Protein AF-A0A843T4J5-F1 (afdb_monomer_lite)

Radius of gyration: 11.16 Å; chains: 1; bounding box: 29×23×26 Å

Sequence (65 aa):
MTPLKEADWVVRRLGDGEPDDKKLQRVYRMARNGVLPSVRLGRKVRFDPEVIERWIAQGGTAIQR

pLDDT: mean 86.47, std 10.06, range [51.91, 95.56]

Secondary structure (DSSP, 8-state):
-PPPBPHHHHHHHH--SS-HHHHHHHHHHHHHTTSS--EEETTEEEB-HHHHHHHHHTTS-----

Structure (mmCIF, N/CA/C/O backbone):
data_AF-A0A843T4J5-F1
#
_entry.id   AF-A0A843T4J5-F1
#
loop_
_atom_site.group_PDB
_atom_site.id
_atom_site.type_symbol
_atom_site.label_atom_id
_atom_site.label_alt_id
_atom_site.label_comp_id
_atom_site.label_asym_id
_atom_site.label_entity_id
_atom_site.label_seq_id
_atom_site.pdbx_PDB_ins_code
_atom_site.Cartn_x
_atom_site.Cartn_y
_atom_site.Cartn_z
_atom_site.occupancy
_atom_site.B_iso_or_equiv
_atom_site.auth_seq_id
_atom_site.auth_comp_id
_atom_site.auth_asym_id
_atom_site.auth_atom_id
_atom_site.pdbx_PDB_model_num
ATOM 1 N N . MET A 1 1 ? 0.114 -13.900 14.313 1.00 64.81 1 MET A N 1
ATOM 2 C CA . MET A 1 1 ? -0.414 -12.609 13.824 1.00 64.81 1 MET A CA 1
ATOM 3 C C . MET A 1 1 ? 0.701 -11.911 13.064 1.00 64.81 1 MET A C 1
ATOM 5 O O . MET A 1 1 ? 1.718 -11.594 13.673 1.00 64.81 1 MET A O 1
ATOM 9 N N . THR A 1 2 ? 0.571 -11.769 11.746 1.00 78.12 2 THR A N 1
ATOM 10 C CA . THR A 1 2 ? 1.618 -11.193 10.889 1.00 78.12 2 THR A CA 1
ATOM 11 C C . THR A 1 2 ? 1.666 -9.670 11.073 1.00 78.12 2 THR A C 1
ATOM 13 O O . THR A 1 2 ? 0.618 -9.024 11.046 1.00 78.12 2 THR A O 1
ATOM 16 N N . PRO A 1 3 ? 2.842 -9.054 11.305 1.00 89.06 3 PRO A N 1
ATOM 17 C CA . PRO A 1 3 ? 2.917 -7.615 11.528 1.00 89.06 3 PRO A CA 1
ATOM 18 C C . PRO A 1 3 ? 2.645 -6.843 10.235 1.00 89.06 3 PRO A C 1
ATOM 20 O O . PRO A 1 3 ? 3.267 -7.102 9.200 1.00 89.06 3 PRO A O 1
ATOM 23 N N . LEU A 1 4 ? 1.767 -5.841 10.328 1.00 91.06 4 LEU A N 1
ATOM 24 C CA . LEU A 1 4 ? 1.439 -4.970 9.206 1.00 91.06 4 LEU A CA 1
ATOM 25 C C . LEU A 1 4 ? 2.653 -4.160 8.737 1.00 91.06 4 LEU A C 1
ATOM 27 O O . LEU A 1 4 ? 3.363 -3.537 9.536 1.00 91.06 4 LEU A O 1
ATOM 31 N N . LYS A 1 5 ? 2.840 -4.104 7.423 1.00 94.38 5 LYS A N 1
ATOM 32 C CA . LYS A 1 5 ? 3.978 -3.465 6.763 1.00 94.38 5 LYS A CA 1
ATOM 33 C C . LYS A 1 5 ? 3.664 -2.048 6.296 1.00 94.38 5 LYS A C 1
ATOM 35 O O . LYS A 1 5 ? 2.506 -1.654 6.157 1.00 94.38 5 LYS A O 1
ATOM 40 N N . GLU A 1 6 ? 4.731 -1.286 6.092 1.00 93.75 6 GLU A N 1
ATOM 41 C CA . GLU A 1 6 ? 4.727 0.052 5.494 1.00 93.75 6 GLU A CA 1
ATOM 42 C C . GLU A 1 6 ? 4.731 -0.044 3.956 1.00 93.75 6 GLU A C 1
ATOM 44 O O . GLU A 1 6 ? 5.022 -1.098 3.390 1.00 93.75 6 GLU A O 1
ATOM 49 N N . ALA A 1 7 ? 4.439 1.063 3.271 1.00 91.44 7 ALA A N 1
ATOM 50 C CA . ALA A 1 7 ? 4.350 1.102 1.806 1.00 91.44 7 ALA A CA 1
ATOM 51 C C . ALA A 1 7 ? 5.661 0.711 1.094 1.00 91.44 7 ALA A C 1
ATOM 53 O O . ALA A 1 7 ? 5.626 0.058 0.055 1.00 91.44 7 ALA A O 1
ATOM 54 N N . ASP A 1 8 ? 6.809 1.042 1.684 1.00 90.88 8 ASP A N 1
ATOM 55 C CA . ASP A 1 8 ? 8.144 0.697 1.178 1.00 90.88 8 ASP A CA 1
ATOM 56 C C . ASP A 1 8 ? 8.369 -0.827 1.060 1.00 90.88 8 ASP A C 1
ATOM 58 O O . ASP A 1 8 ? 9.018 -1.312 0.135 1.00 90.88 8 ASP A O 1
ATOM 62 N N . TRP A 1 9 ? 7.751 -1.621 1.940 1.00 92.81 9 TRP A N 1
ATOM 63 C CA . TRP A 1 9 ? 7.774 -3.081 1.812 1.00 92.81 9 TRP A CA 1
ATOM 64 C C . TRP A 1 9 ? 7.021 -3.552 0.559 1.00 92.81 9 TRP A C 1
ATOM 66 O O . TRP A 1 9 ? 7.507 -4.428 -0.154 1.00 92.81 9 TRP A O 1
ATOM 76 N N . VAL A 1 10 ? 5.874 -2.936 0.252 1.00 91.12 10 VAL A N 1
ATOM 77 C CA . VAL A 1 10 ? 5.087 -3.261 -0.949 1.00 91.12 10 VAL A CA 1
ATOM 78 C C . VAL A 1 10 ? 5.829 -2.846 -2.218 1.00 91.12 10 VAL A C 1
ATOM 80 O O . VAL A 1 10 ? 5.841 -3.598 -3.188 1.00 91.12 10 VAL A O 1
ATOM 83 N N . VAL A 1 11 ? 6.498 -1.688 -2.206 1.00 91.00 11 VAL A N 1
ATOM 84 C CA . VAL A 1 11 ? 7.322 -1.201 -3.328 1.00 91.00 11 VAL A CA 1
ATOM 85 C C . VAL A 1 11 ? 8.366 -2.238 -3.741 1.00 91.00 11 VAL A C 1
ATOM 87 O O . VAL A 1 11 ? 8.477 -2.560 -4.925 1.00 91.00 11 VAL A O 1
ATOM 90 N N . ARG A 1 12 ? 9.076 -2.827 -2.771 1.00 88.06 12 ARG A N 1
ATOM 91 C CA . ARG A 1 12 ? 10.054 -3.892 -3.048 1.00 88.06 12 ARG A CA 1
ATOM 92 C C . ARG A 1 12 ? 9.422 -5.156 -3.622 1.00 88.06 12 ARG A C 1
ATOM 94 O O . ARG A 1 12 ? 10.102 -5.906 -4.315 1.00 88.06 12 ARG A O 1
ATOM 101 N N . ARG A 1 13 ? 8.140 -5.400 -3.344 1.00 87.44 13 ARG A N 1
ATOM 102 C CA . ARG A 1 13 ? 7.445 -6.610 -3.786 1.00 87.44 13 ARG A CA 1
ATOM 103 C C . ARG A 1 13 ? 6.909 -6.525 -5.213 1.00 87.44 13 ARG A C 1
ATOM 105 O O . ARG A 1 13 ? 6.851 -7.556 -5.873 1.00 87.44 13 ARG A O 1
ATOM 112 N N . LEU A 1 14 ? 6.551 -5.330 -5.687 1.00 83.19 14 LEU A N 1
ATOM 113 C CA . LEU A 1 14 ? 5.979 -5.133 -7.027 1.00 83.19 14 LEU A CA 1
ATOM 114 C C . LEU A 1 14 ? 7.021 -5.178 -8.162 1.00 83.19 14 LEU A C 1
ATOM 116 O O . LEU A 1 14 ? 6.664 -5.548 -9.274 1.00 83.19 14 LEU A O 1
ATOM 120 N N . GLY A 1 15 ? 8.303 -4.927 -7.864 1.00 66.00 15 GLY A N 1
ATOM 121 C CA . GLY A 1 15 ? 9.435 -5.447 -8.646 1.00 66.00 15 GLY A CA 1
ATOM 122 C C . GLY A 1 15 ? 9.429 -5.175 -10.158 1.00 66.00 15 GLY A C 1
ATOM 123 O O . GLY A 1 15 ? 9.682 -6.087 -10.932 1.00 66.00 15 GLY A O 1
ATOM 124 N N . ASP A 1 16 ? 9.170 -3.940 -10.582 1.00 64.81 16 ASP A N 1
ATOM 125 C CA . ASP A 1 16 ? 8.910 -3.580 -11.987 1.00 64.81 16 ASP A CA 1
ATOM 126 C C . ASP A 1 16 ? 9.936 -2.590 -12.599 1.00 64.81 16 ASP A C 1
ATOM 128 O O . ASP A 1 16 ? 9.663 -1.919 -13.587 1.00 64.81 16 ASP A O 1
ATOM 132 N N . GLY A 1 17 ? 11.148 -2.491 -12.031 1.00 64.62 17 GLY A N 1
ATOM 133 C CA . GLY A 1 17 ? 12.279 -1.739 -12.624 1.00 64.62 17 GLY A CA 1
ATOM 134 C C . GLY A 1 17 ? 12.230 -0.197 -12.545 1.00 64.62 17 GLY A C 1
ATOM 135 O O . GLY A 1 17 ? 13.217 0.455 -12.866 1.00 64.62 17 GLY A O 1
ATOM 136 N N . GLU A 1 18 ? 11.128 0.402 -12.081 1.00 73.00 18 GLU A N 1
ATOM 137 C CA . GLU A 1 18 ? 10.981 1.862 -11.884 1.00 73.00 18 GLU A CA 1
ATOM 138 C C . GLU A 1 18 ? 11.723 2.384 -10.618 1.00 73.00 18 GLU A C 1
ATOM 140 O O . GLU A 1 18 ? 11.867 1.622 -9.656 1.00 73.00 18 GLU A O 1
ATOM 145 N N . PRO A 1 19 ? 12.180 3.656 -10.557 1.00 75.06 19 PRO A N 1
ATOM 146 C CA . PRO A 1 19 ? 12.712 4.265 -9.328 1.00 75.06 19 PRO A CA 1
ATOM 147 C C . PRO A 1 19 ? 11.710 4.289 -8.158 1.00 75.06 19 PRO A C 1
ATOM 149 O O . PRO A 1 19 ? 10.509 4.513 -8.343 1.00 75.06 19 PRO A O 1
ATOM 152 N N . ASP A 1 20 ? 12.230 4.112 -6.940 1.00 78.19 20 ASP A N 1
ATOM 153 C CA . ASP A 1 20 ? 11.449 3.874 -5.715 1.00 78.19 20 ASP A CA 1
ATOM 154 C C . ASP A 1 20 ? 10.460 5.002 -5.372 1.00 78.19 20 ASP A C 1
ATOM 156 O O . ASP A 1 20 ? 9.327 4.721 -4.968 1.00 78.19 20 ASP A O 1
ATOM 160 N N . ASP A 1 21 ? 10.810 6.271 -5.615 1.00 80.75 21 ASP A N 1
ATOM 161 C CA . ASP A 1 21 ? 9.929 7.414 -5.326 1.00 80.75 21 ASP A CA 1
ATOM 162 C C . ASP A 1 21 ? 8.621 7.379 -6.134 1.00 80.75 21 ASP A C 1
ATOM 164 O O . ASP A 1 21 ? 7.539 7.675 -5.614 1.00 80.75 21 ASP A O 1
ATOM 168 N N . LYS A 1 22 ? 8.689 6.973 -7.411 1.00 82.88 22 LYS A N 1
ATOM 169 C CA . LYS A 1 22 ? 7.502 6.854 -8.276 1.00 82.88 22 LYS A CA 1
ATOM 170 C C . LYS A 1 22 ? 6.640 5.661 -7.878 1.00 82.88 22 LYS A C 1
ATOM 172 O O . LYS A 1 22 ? 5.410 5.779 -7.816 1.00 82.88 22 LYS A O 1
ATOM 177 N N . LYS A 1 23 ? 7.274 4.543 -7.515 1.00 84.56 23 LYS A N 1
ATOM 178 C CA . LYS A 1 23 ? 6.579 3.350 -7.014 1.00 84.56 23 LYS A CA 1
ATOM 179 C C . LYS A 1 23 ? 5.835 3.637 -5.716 1.00 84.56 23 LYS A C 1
ATOM 181 O O . LYS A 1 23 ? 4.679 3.236 -5.575 1.00 84.56 23 LYS A O 1
ATOM 186 N N . LEU A 1 24 ? 6.440 4.386 -4.796 1.00 90.56 24 LEU A N 1
ATOM 187 C CA . LEU A 1 24 ? 5.810 4.744 -3.528 1.00 90.56 24 LEU A CA 1
ATOM 188 C C . LEU A 1 24 ? 4.535 5.574 -3.744 1.00 90.56 24 LEU A C 1
ATOM 190 O O . LEU A 1 24 ? 3.482 5.267 -3.176 1.00 90.56 24 LEU A O 1
ATOM 194 N N . GLN A 1 25 ? 4.592 6.583 -4.618 1.00 91.19 25 GLN A N 1
ATOM 195 C CA . GLN A 1 25 ? 3.413 7.377 -4.984 1.00 91.19 25 GLN A CA 1
ATOM 196 C C . GLN A 1 25 ? 2.317 6.512 -5.620 1.00 91.19 25 GLN A C 1
ATOM 198 O O . GLN A 1 25 ? 1.133 6.667 -5.298 1.00 91.19 25 GLN A O 1
ATOM 203 N N . ARG A 1 26 ? 2.695 5.568 -6.489 1.00 90.06 26 ARG A N 1
ATOM 204 C CA . ARG A 1 26 ? 1.765 4.622 -7.115 1.00 90.06 26 ARG A CA 1
ATOM 205 C C . ARG A 1 26 ? 1.101 3.705 -6.088 1.00 90.06 26 ARG A C 1
ATOM 207 O O . ARG A 1 26 ? -0.118 3.558 -6.152 1.00 90.06 26 ARG A O 1
ATOM 214 N N . VAL A 1 27 ? 1.847 3.161 -5.126 1.00 92.31 27 VAL A N 1
ATOM 215 C CA . VAL A 1 27 ? 1.312 2.333 -4.027 1.00 92.31 27 VAL A CA 1
ATOM 216 C C . VAL A 1 27 ? 0.267 3.109 -3.227 1.00 92.31 27 VAL A C 1
ATOM 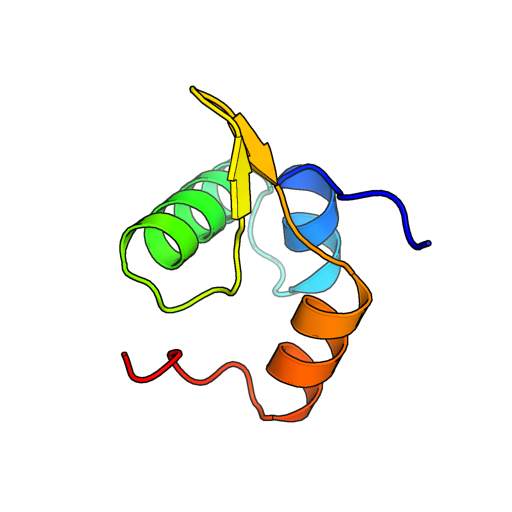218 O O . VAL A 1 27 ? -0.851 2.625 -3.042 1.00 92.31 27 VAL A O 1
ATOM 221 N N . TYR A 1 28 ? 0.568 4.347 -2.826 1.00 92.88 28 TYR A N 1
ATOM 222 C CA . TYR A 1 28 ? -0.405 5.184 -2.118 1.00 92.88 28 TYR A CA 1
ATOM 223 C C . TYR A 1 28 ? -1.641 5.505 -2.961 1.00 92.88 28 TYR A C 1
ATOM 225 O O . TYR A 1 28 ? -2.758 5.499 -2.437 1.00 92.88 28 TYR A O 1
ATOM 233 N N . ARG A 1 29 ? -1.468 5.770 -4.260 1.00 92.75 29 ARG A N 1
ATOM 234 C CA . ARG A 1 29 ? -2.581 6.011 -5.188 1.00 92.75 29 ARG A CA 1
ATOM 235 C C . ARG A 1 29 ? -3.463 4.771 -5.334 1.00 92.75 2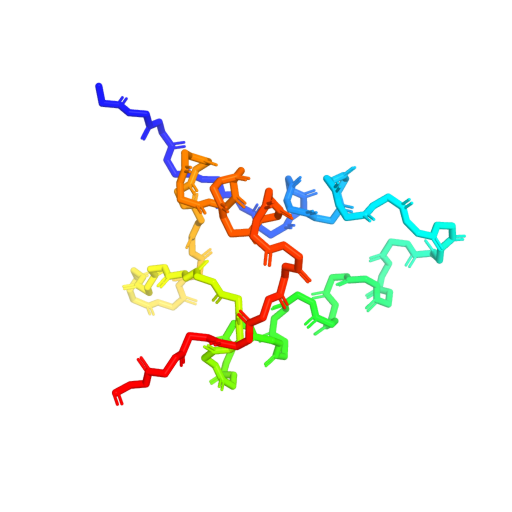9 ARG A C 1
ATOM 237 O O . ARG A 1 29 ? -4.679 4.885 -5.231 1.00 92.75 29 ARG A O 1
ATOM 244 N N . MET A 1 30 ? -2.871 3.594 -5.520 1.00 92.38 30 MET A N 1
ATOM 245 C CA . MET A 1 30 ? -3.605 2.331 -5.622 1.00 92.38 30 MET A CA 1
ATOM 246 C C . MET A 1 30 ? -4.348 1.996 -4.327 1.00 92.38 30 MET A C 1
ATOM 248 O O . MET A 1 30 ? -5.518 1.628 -4.388 1.00 92.38 30 MET A O 1
ATOM 252 N N . ALA A 1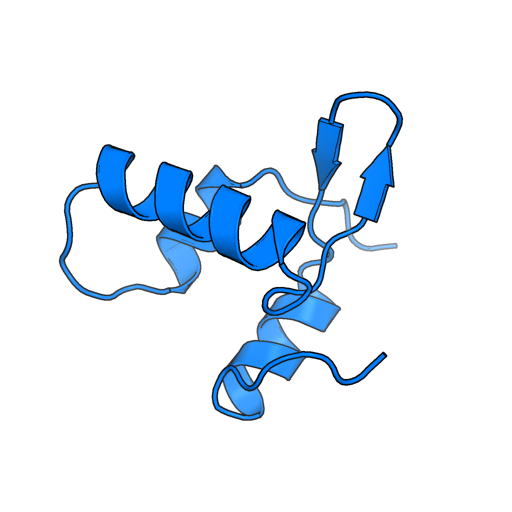 31 ? -3.711 2.182 -3.168 1.00 93.31 31 ALA A N 1
ATOM 253 C CA . ALA A 1 31 ? -4.347 1.995 -1.865 1.00 93.31 31 ALA A CA 1
ATOM 254 C C . ALA A 1 31 ? -5.523 2.966 -1.667 1.00 93.31 31 ALA A C 1
ATOM 256 O O . ALA A 1 31 ? -6.600 2.575 -1.224 1.00 93.31 31 ALA A O 1
ATOM 257 N N . ARG A 1 32 ? -5.352 4.240 -2.050 1.00 91.88 32 ARG A N 1
ATOM 258 C CA . ARG A 1 32 ? -6.419 5.253 -1.998 1.00 91.88 32 ARG A CA 1
ATOM 259 C C . ARG A 1 32 ? -7.600 4.896 -2.902 1.00 91.88 32 ARG A C 1
ATOM 261 O O . ARG A 1 32 ? -8.737 5.106 -2.494 1.00 91.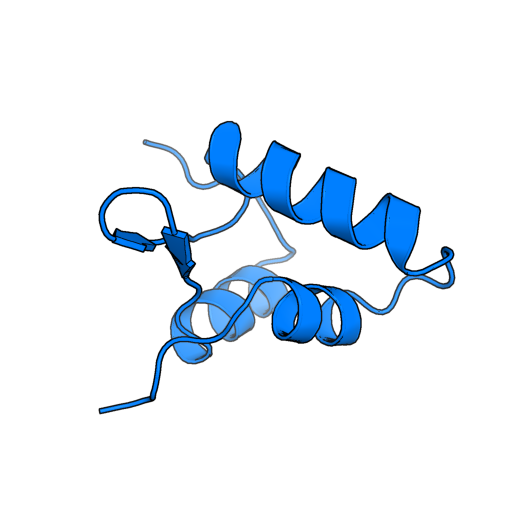88 32 ARG A O 1
ATOM 268 N N . ASN A 1 33 ? -7.325 4.348 -4.081 1.00 91.06 33 ASN A N 1
ATOM 269 C CA . ASN A 1 33 ? -8.336 3.990 -5.073 1.00 91.06 33 ASN A CA 1
ATOM 270 C C . ASN A 1 33 ? -8.954 2.598 -4.839 1.00 91.06 33 ASN A C 1
ATOM 272 O O . ASN A 1 33 ? -9.805 2.186 -5.617 1.00 91.06 33 ASN A O 1
ATOM 276 N N . GLY A 1 34 ? -8.540 1.867 -3.796 1.00 89.62 34 GLY A N 1
ATOM 277 C CA . GLY A 1 34 ? -9.055 0.526 -3.489 1.00 89.62 34 GLY A CA 1
ATOM 278 C C . GLY A 1 34 ? -8.531 -0.587 -4.401 1.00 89.62 34 GLY A C 1
ATOM 279 O O . GLY A 1 34 ? -9.030 -1.701 -4.353 1.00 89.62 34 GLY A O 1
ATOM 280 N N . VAL A 1 35 ? -7.515 -0.311 -5.220 1.00 91.75 35 VAL A N 1
ATOM 281 C CA . VAL A 1 35 ? -6.909 -1.322 -6.098 1.00 91.75 35 VAL A CA 1
ATOM 282 C C . VAL A 1 35 ? -5.985 -2.241 -5.304 1.00 91.75 35 VAL A C 1
ATOM 284 O O . VAL A 1 35 ? -5.990 -3.446 -5.515 1.00 91.75 35 VAL A O 1
ATOM 287 N N . LEU A 1 36 ? -5.203 -1.663 -4.389 1.00 92.19 36 LEU A N 1
ATOM 288 C CA . LEU A 1 36 ? -4.246 -2.383 -3.553 1.00 92.19 36 LEU A CA 1
ATOM 289 C C . LEU A 1 36 ? -4.834 -2.596 -2.146 1.00 92.19 36 LEU A C 1
ATOM 291 O O . LEU A 1 36 ? -5.219 -1.601 -1.513 1.00 92.19 36 LEU A O 1
ATOM 295 N N . PRO A 1 37 ? -4.873 -3.840 -1.628 1.00 94.19 37 PRO A N 1
ATOM 296 C CA . PRO A 1 37 ? -5.372 -4.116 -0.285 1.00 94.19 37 PRO A CA 1
ATOM 297 C C . PRO A 1 37 ? -4.596 -3.339 0.768 1.00 94.19 37 PRO A C 1
ATOM 299 O O . PRO A 1 37 ? -3.373 -3.398 0.818 1.00 94.19 37 PRO A O 1
ATOM 302 N N . SER A 1 38 ? -5.296 -2.589 1.615 1.00 95.00 38 SER A N 1
ATOM 303 C CA . SER A 1 38 ? -4.660 -1.816 2.680 1.00 95.00 38 S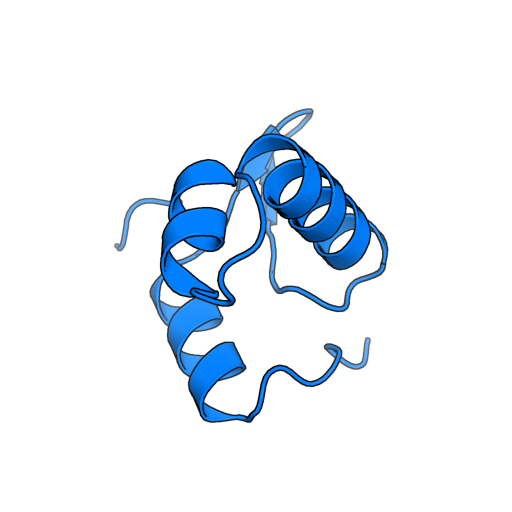ER A CA 1
ATOM 304 C C . SER A 1 38 ? -5.601 -1.592 3.855 1.00 95.00 38 SER A C 1
ATOM 306 O O . SER A 1 38 ? -6.822 -1.572 3.708 1.00 95.00 38 SER A O 1
ATOM 308 N N . VAL A 1 39 ? -5.010 -1.393 5.028 1.00 93.19 39 VAL A N 1
ATOM 309 C CA . VAL A 1 39 ? -5.696 -1.026 6.265 1.00 93.19 39 VAL A CA 1
ATOM 310 C C . VAL A 1 39 ? -5.302 0.404 6.617 1.00 93.19 39 VAL A C 1
ATOM 312 O O . VAL A 1 39 ? -4.117 0.745 6.660 1.00 93.19 39 VAL A O 1
ATOM 315 N N . ARG A 1 40 ? -6.289 1.262 6.883 1.00 90.50 40 ARG A N 1
ATOM 316 C CA . ARG A 1 40 ? -6.046 2.611 7.406 1.00 90.50 40 ARG A CA 1
ATOM 317 C C . ARG A 1 40 ? -6.089 2.595 8.925 1.00 90.50 40 ARG A C 1
ATOM 319 O O . ARG A 1 40 ? -7.119 2.290 9.515 1.00 90.50 40 ARG A O 1
ATOM 326 N N . LEU A 1 41 ? -4.979 2.982 9.542 1.00 89.06 41 LEU A N 1
ATOM 327 C CA . LEU A 1 41 ? -4.846 3.149 10.986 1.00 89.06 41 LEU A CA 1
ATOM 328 C C . LEU A 1 41 ? -4.618 4.634 11.273 1.00 89.06 41 LEU A C 1
ATOM 330 O O . LEU A 1 41 ? -3.491 5.139 11.252 1.00 89.06 41 LEU A O 1
ATOM 334 N N . GLY A 1 42 ? -5.721 5.362 11.452 1.00 90.56 42 GLY A N 1
ATOM 335 C CA . GLY A 1 42 ? -5.711 6.820 11.542 1.00 90.56 42 GLY A CA 1
ATOM 336 C C . GLY A 1 42 ? -5.131 7.453 10.274 1.00 90.56 42 GLY A C 1
ATOM 337 O O . GLY A 1 42 ? -5.685 7.311 9.184 1.00 90.56 42 GLY A O 1
ATOM 338 N N . ARG A 1 43 ? -3.998 8.154 10.412 1.00 88.94 43 ARG A N 1
ATOM 339 C CA . ARG A 1 43 ? -3.295 8.805 9.289 1.00 88.94 43 ARG A CA 1
ATOM 340 C C . ARG A 1 43 ? -2.344 7.875 8.530 1.00 88.94 43 ARG A C 1
ATOM 342 O O . ARG A 1 43 ? -1.846 8.263 7.478 1.00 88.94 43 ARG A O 1
ATOM 349 N N . LYS A 1 44 ? -2.067 6.678 9.053 1.00 92.06 44 LYS A N 1
ATOM 350 C CA . LYS A 1 44 ? -1.125 5.730 8.448 1.00 92.06 44 LYS A CA 1
ATOM 351 C C . LYS A 1 44 ? -1.862 4.721 7.572 1.00 92.06 44 LYS A C 1
ATOM 353 O O . LYS A 1 44 ? -2.952 4.265 7.916 1.00 92.06 44 LYS A O 1
ATOM 358 N N . VAL A 1 45 ? -1.237 4.354 6.458 1.00 94.12 45 VAL A N 1
ATOM 359 C CA . VAL A 1 45 ? -1.668 3.243 5.603 1.00 94.12 45 VAL A CA 1
ATOM 360 C C . VAL A 1 45 ? -0.747 2.067 5.881 1.00 94.12 45 VAL A C 1
ATOM 362 O O . VAL A 1 45 ? 0.471 2.231 5.942 1.00 94.12 45 VAL A O 1
ATOM 365 N N . ARG A 1 46 ? -1.333 0.897 6.094 1.00 95.56 46 ARG A N 1
ATOM 366 C CA . ARG A 1 46 ? -0.631 -0.331 6.444 1.00 95.56 46 ARG A CA 1
ATOM 367 C C . ARG A 1 46 ? -1.083 -1.479 5.555 1.00 95.56 46 ARG A C 1
ATOM 369 O O . ARG A 1 46 ? -2.203 -1.474 5.051 1.00 95.56 46 ARG A O 1
ATOM 376 N N . PHE A 1 47 ? -0.205 -2.456 5.376 1.00 95.12 47 PHE A N 1
ATOM 377 C CA . PHE A 1 47 ? -0.405 -3.562 4.445 1.00 95.12 47 PHE A CA 1
ATOM 378 C C . PHE A 1 47 ? -0.231 -4.889 5.170 1.00 95.12 47 PHE A C 1
ATOM 380 O O . PHE A 1 47 ? 0.779 -5.095 5.841 1.00 95.12 47 PHE A O 1
ATOM 387 N N . ASP A 1 48 ? -1.214 -5.775 5.053 1.00 94.94 48 ASP A N 1
ATOM 388 C CA . ASP A 1 48 ? -1.077 -7.151 5.523 1.00 94.94 48 ASP A CA 1
ATOM 389 C C . ASP A 1 48 ? -0.292 -7.952 4.471 1.00 94.94 48 ASP A C 1
ATOM 391 O O . ASP A 1 48 ? -0.758 -8.053 3.332 1.00 94.94 48 ASP A O 1
ATOM 395 N N . PRO A 1 49 ? 0.888 -8.506 4.809 1.00 94.12 49 PRO A N 1
ATOM 396 C CA . PRO A 1 49 ? 1.689 -9.273 3.865 1.00 94.12 49 PRO A CA 1
ATOM 397 C C . PRO A 1 49 ? 0.926 -10.415 3.210 1.00 94.12 49 PRO A C 1
ATOM 399 O O . PRO A 1 49 ? 1.009 -10.573 2.000 1.00 94.12 49 PRO A O 1
ATOM 402 N N . GLU A 1 50 ? 0.159 -11.189 3.976 1.00 93.62 50 GLU A N 1
ATOM 403 C CA . GLU A 1 50 ? -0.510 -12.383 3.458 1.00 93.62 50 GLU A CA 1
ATOM 404 C C . GLU A 1 50 ? -1.588 -12.007 2.441 1.00 93.62 50 GLU A C 1
ATOM 406 O O . GLU A 1 50 ? -1.754 -12.674 1.419 1.00 93.62 50 GLU A O 1
ATOM 411 N N . VAL A 1 51 ? -2.289 -10.899 2.684 1.00 93.38 51 VAL A N 1
ATOM 412 C CA . VAL A 1 51 ? -3.293 -10.369 1.755 1.00 93.38 51 VAL A CA 1
ATOM 413 C C . VAL A 1 51 ? -2.631 -9.822 0.491 1.00 93.38 51 VAL A C 1
ATOM 415 O O . VAL A 1 51 ? -3.130 -10.068 -0.606 1.00 93.38 51 VAL A O 1
ATOM 418 N N . ILE A 1 52 ? -1.504 -9.116 0.622 1.00 94.00 52 ILE A N 1
ATOM 419 C CA . ILE A 1 52 ? -0.755 -8.608 -0.533 1.00 94.00 52 ILE A CA 1
ATOM 420 C C . ILE A 1 52 ? -0.224 -9.753 -1.393 1.00 94.00 52 ILE A C 1
ATOM 422 O O . ILE A 1 52 ? -0.419 -9.723 -2.603 1.00 94.00 52 ILE A O 1
ATOM 426 N N . GLU A 1 53 ? 0.390 -10.775 -0.799 1.00 92.56 53 GLU A N 1
ATOM 427 C CA . GLU A 1 53 ? 0.887 -11.936 -1.548 1.00 92.56 53 GLU A CA 1
ATOM 428 C C . GLU A 1 53 ? -0.245 -12.641 -2.307 1.00 92.56 53 GLU A C 1
ATOM 430 O O . GLU A 1 53 ? -0.099 -12.952 -3.489 1.00 92.56 53 GLU A O 1
ATOM 435 N N . ARG A 1 54 ? -1.411 -12.830 -1.670 1.00 92.62 54 ARG A N 1
ATOM 436 C CA . ARG A 1 54 ? -2.597 -13.406 -2.328 1.00 92.62 54 ARG A CA 1
ATOM 437 C C . ARG A 1 54 ? -3.089 -12.544 -3.486 1.00 92.62 54 ARG A C 1
ATOM 439 O O . ARG A 1 54 ? -3.414 -13.074 -4.542 1.00 92.62 54 ARG A O 1
ATOM 446 N N . TRP A 1 55 ? -3.122 -11.229 -3.303 1.00 93.38 55 TRP A N 1
ATOM 447 C CA . TRP A 1 55 ? -3.522 -10.281 -4.340 1.00 93.38 55 TRP A CA 1
ATOM 448 C C . TRP A 1 55 ? -2.554 -10.287 -5.535 1.00 93.38 55 TRP A C 1
ATOM 450 O O . TRP A 1 55 ? -2.998 -10.304 -6.683 1.00 93.38 55 TRP A O 1
ATOM 460 N N . ILE A 1 56 ? -1.241 -10.356 -5.284 1.00 90.62 56 ILE A N 1
ATOM 461 C CA . ILE A 1 56 ? -0.220 -10.508 -6.335 1.00 90.62 56 ILE A CA 1
ATOM 462 C C . ILE A 1 56 ? -0.428 -11.827 -7.085 1.00 90.62 56 ILE A C 1
ATOM 464 O O . ILE A 1 56 ? -0.446 -11.832 -8.315 1.00 90.62 56 ILE A O 1
ATOM 468 N N . ALA A 1 57 ? -0.639 -12.933 -6.364 1.00 90.06 57 ALA A N 1
ATOM 469 C CA . ALA A 1 57 ? -0.874 -14.249 -6.960 1.00 90.06 57 ALA A CA 1
ATOM 470 C C . ALA A 1 57 ? -2.140 -14.299 -7.837 1.00 90.06 57 ALA A C 1
ATOM 472 O O . ALA A 1 57 ? -2.209 -15.094 -8.769 1.00 90.06 57 ALA A O 1
ATOM 473 N N . GLN A 1 58 ? -3.120 -13.430 -7.577 1.00 89.50 58 GLN A N 1
ATOM 474 C CA . GLN A 1 58 ? -4.340 -13.272 -8.380 1.00 89.50 58 GLN A CA 1
ATOM 475 C C . GLN A 1 58 ? -4.162 -12.326 -9.583 1.00 89.50 58 GLN A C 1
ATOM 477 O O . GLN A 1 58 ? -5.132 -12.005 -10.265 1.00 89.50 58 GLN A O 1
ATOM 482 N N . GLY A 1 59 ? -2.938 -11.867 -9.862 1.00 85.75 59 GLY A N 1
ATOM 483 C CA . GLY A 1 59 ? -2.636 -10.980 -10.987 1.00 85.75 59 GLY A CA 1
ATOM 484 C C . GLY A 1 59 ? -2.793 -9.489 -10.680 1.00 85.75 59 GLY A C 1
ATOM 485 O O . GLY A 1 59 ? -2.759 -8.674 -11.598 1.00 85.75 59 GLY A O 1
ATOM 486 N N . GLY A 1 60 ? -2.947 -9.106 -9.408 1.00 80.06 60 GLY A N 1
ATOM 487 C CA . GLY A 1 60 ? -2.958 -7.701 -9.003 1.00 80.06 60 GLY A CA 1
ATOM 488 C C . GLY A 1 60 ? -4.211 -6.925 -9.430 1.00 80.06 60 GLY A C 1
ATOM 489 O O . GLY A 1 60 ? -4.142 -5.730 -9.728 1.00 80.06 60 GLY A O 1
ATOM 490 N N . THR A 1 61 ? -5.364 -7.589 -9.499 1.00 75.75 61 THR A N 1
ATOM 491 C CA . THR A 1 61 ? -6.637 -6.982 -9.915 1.00 75.75 61 THR A CA 1
ATOM 492 C C . THR A 1 61 ? -7.254 -6.116 -8.819 1.00 75.75 61 THR A C 1
ATOM 494 O O . THR A 1 61 ? -7.094 -6.392 -7.634 1.00 75.75 61 THR A O 1
ATOM 497 N N . ALA A 1 62 ? -7.988 -5.064 -9.190 1.00 73.44 62 ALA A N 1
ATOM 498 C CA . ALA A 1 62 ? -8.621 -4.178 -8.213 1.00 73.44 62 ALA A CA 1
ATOM 499 C C . ALA A 1 62 ? -9.561 -4.938 -7.261 1.00 73.44 62 ALA A C 1
ATOM 501 O O . ALA A 1 62 ? -10.296 -5.826 -7.693 1.00 73.44 62 ALA A O 1
ATOM 502 N N . ILE A 1 63 ? -9.565 -4.564 -5.978 1.00 71.31 63 ILE A N 1
ATOM 503 C CA . ILE A 1 63 ? -10.522 -5.115 -5.017 1.00 71.31 63 ILE A CA 1
ATOM 504 C C . ILE A 1 63 ? -11.888 -4.516 -5.353 1.00 71.31 63 ILE A C 1
ATOM 506 O O . ILE A 1 63 ? -12.093 -3.309 -5.207 1.00 71.31 63 ILE A O 1
ATOM 510 N N . GLN A 1 64 ? -12.818 -5.342 -5.829 1.00 56.00 64 GLN A N 1
ATOM 511 C CA . GLN A 1 64 ? -14.212 -4.927 -5.943 1.00 56.00 64 GLN A CA 1
ATOM 512 C C . GLN A 1 64 ? -14.753 -4.676 -4.531 1.00 56.00 64 GLN A C 1
ATOM 514 O O . GLN A 1 64 ? -14.622 -5.528 -3.653 1.00 56.00 64 GLN A O 1
ATOM 519 N N . ARG A 1 65 ? -15.267 -3.464 -4.309 1.00 51.91 65 ARG A N 1
ATOM 520 C CA . ARG A 1 65 ? -15.995 -3.113 -3.088 1.00 51.91 65 ARG A CA 1
ATOM 521 C C . ARG A 1 65 ? -17.404 -3.674 -3.118 1.00 51.91 65 AR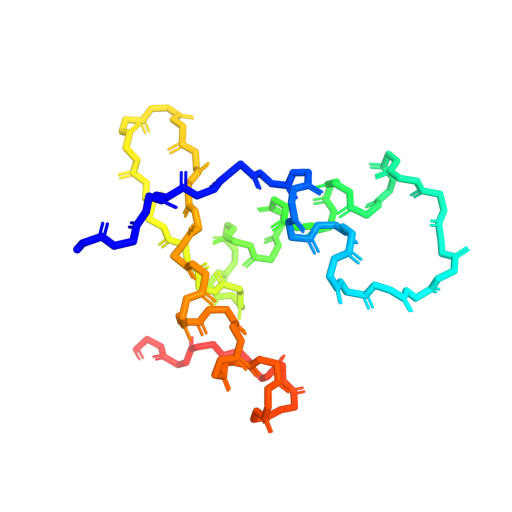G A C 1
ATOM 523 O O . ARG A 1 65 ? -17.969 -3.729 -4.232 1.00 51.91 65 ARG A O 1
#

Foldseek 3Di:
DADWDALQVVLVVVPDPDDSVVSSVVSVVCVVVQLADWDDDDPGITHDPVSRVVCVVVVSGGDDD